Protein AF-0000000067835206 (afdb_homodimer)

Solvent-accessible surface area (backbone atoms only — not comparable to full-atom values): 10245 Å² total; per-residue (Å²): 127,68,65,64,54,49,51,50,47,53,52,46,52,52,52,50,54,51,50,52,53,46,49,50,48,52,52,51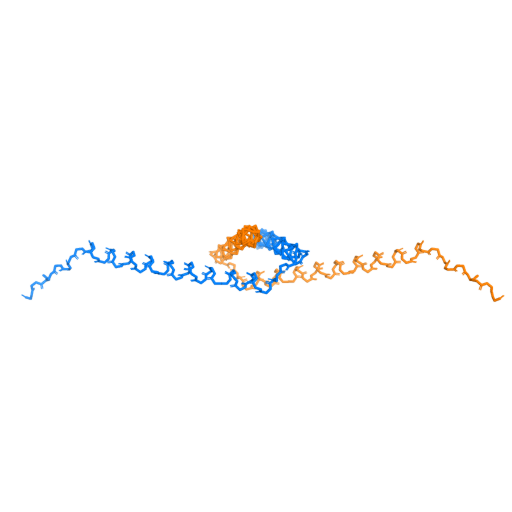,42,51,53,46,53,52,51,47,51,48,53,46,51,54,40,40,73,73,70,45,60,56,69,56,52,52,50,50,50,52,52,53,50,51,52,51,49,54,50,50,51,50,53,52,50,50,51,52,56,53,55,59,69,70,46,75,74,79,76,73,77,80,128,128,68,65,64,54,50,51,51,47,5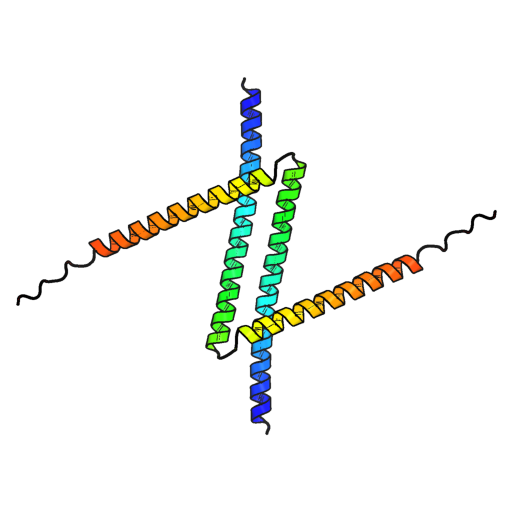4,51,45,53,52,51,50,54,52,51,52,53,46,50,52,48,51,50,52,40,50,53,47,51,51,50,47,52,49,52,48,51,52,39,41,74,74,72,44,60,55,69,58,52,52,50,50,52,51,52,52,50,52,52,50,50,53,50,50,50,50,53,52,51,51,51,52,56,54,54,60,69,71,46,74,74,78,76,74,76,78,130

Structure (mmCIF, N/CA/C/O backbone):
data_AF-0000000067835206-model_v1
#
loop_
_entity.id
_entity.type
_entity.pdbx_description
1 polymer 'GapR-like DNA-binding domain-containing protein'
#
loop_
_atom_site.group_PDB
_atom_site.id
_atom_site.type_symbol
_atom_site.label_atom_id
_atom_site.label_alt_id
_atom_site.label_comp_id
_atom_site.label_asym_id
_atom_site.label_entity_id
_atom_site.label_seq_id
_atom_site.pdbx_PDB_ins_code
_atom_site.Cartn_x
_atom_site.Cartn_y
_atom_site.Cartn_z
_atom_site.occupancy
_atom_site.B_iso_or_equiv
_atom_site.auth_seq_id
_atom_site.auth_comp_id
_atom_site.auth_asym_id
_atom_site.auth_atom_id
_atom_site.pdbx_PDB_model_num
ATOM 1 N N . MET A 1 1 ? 3.607 39.375 21.234 1 44.22 1 MET A N 1
ATOM 2 C CA . MET A 1 1 ? 4.547 38.875 20.234 1 44.22 1 MET A CA 1
ATOM 3 C C . MET A 1 1 ? 4.84 37.406 20.453 1 44.22 1 MET A C 1
ATOM 5 O O . MET A 1 1 ? 5.598 36.781 19.703 1 44.22 1 MET A O 1
ATOM 9 N N . THR A 1 2 ? 4.82 36.875 21.734 1 54.69 2 THR A N 1
ATOM 10 C CA . THR A 1 2 ? 5.047 35.562 22.328 1 54.69 2 THR A CA 1
ATOM 11 C C . THR A 1 2 ? 3.961 34.594 21.891 1 54.69 2 THR A C 1
ATOM 13 O O . THR A 1 2 ? 4.234 33.406 21.688 1 54.69 2 THR A O 1
ATOM 16 N N . ASP A 1 3 ? 2.693 35.094 21.734 1 55.44 3 ASP A N 1
ATOM 17 C CA . ASP A 1 3 ? 1.485 34.281 21.516 1 55.44 3 ASP A CA 1
ATOM 18 C C . ASP A 1 3 ? 1.454 33.719 20.109 1 55.44 3 ASP A C 1
ATOM 20 O O . ASP A 1 3 ? 1.02 32.562 19.906 1 55.44 3 ASP A O 1
ATOM 24 N N . THR A 1 4 ? 1.861 34.469 19.094 1 56.44 4 THR A N 1
ATOM 25 C CA . THR A 1 4 ? 1.875 34.031 17.703 1 56.44 4 THR A CA 1
ATOM 26 C C . THR A 1 4 ? 2.902 32.906 17.5 1 56.44 4 THR A C 1
ATOM 28 O O . THR A 1 4 ? 2.658 31.969 16.766 1 56.44 4 THR A O 1
ATOM 31 N N . THR A 1 5 ? 4.062 33.062 18.219 1 59.09 5 THR A N 1
ATOM 32 C CA . THR A 1 5 ? 5.125 32.062 18.078 1 59.09 5 THR A CA 1
ATOM 33 C C . THR A 1 5 ? 4.688 30.734 18.672 1 59.09 5 THR A C 1
ATOM 35 O O . THR A 1 5 ? 5.031 29.672 18.125 1 59.09 5 THR A O 1
ATOM 38 N N . ASP A 1 6 ? 3.889 30.828 19.797 1 62.66 6 ASP A N 1
ATOM 39 C CA . ASP A 1 6 ? 3.438 29.625 20.469 1 62.66 6 ASP A CA 1
ATOM 40 C C . ASP A 1 6 ? 2.443 28.844 19.609 1 62.66 6 ASP A C 1
ATOM 42 O O . ASP A 1 6 ? 2.498 27.625 19.531 1 62.66 6 ASP A O 1
ATOM 46 N N . THR A 1 7 ? 1.576 29.688 18.922 1 66.88 7 THR A N 1
ATOM 47 C CA . THR A 1 7 ? 0.574 29.031 18.078 1 66.88 7 THR A CA 1
ATOM 48 C C . THR A 1 7 ? 1.226 28.391 16.844 1 66.88 7 THR A C 1
ATOM 50 O O . THR A 1 7 ? 0.864 27.281 16.453 1 66.88 7 THR A O 1
ATOM 53 N N . VAL A 1 8 ? 2.199 29.125 16.406 1 71.75 8 VAL A N 1
ATOM 54 C CA . VAL A 1 8 ? 2.924 28.625 15.234 1 71.75 8 VAL A CA 1
ATOM 55 C C . VAL A 1 8 ? 3.703 27.375 15.617 1 71.75 8 VAL A C 1
ATOM 57 O O . VAL A 1 8 ? 3.746 26.406 14.844 1 71.75 8 VAL A O 1
ATOM 60 N N . GLY A 1 9 ? 4.281 27.391 16.828 1 77.56 9 GLY A N 1
ATOM 61 C CA . GLY A 1 9 ? 5.02 26.234 17.312 1 77.56 9 GLY A CA 1
ATOM 62 C C . GLY A 1 9 ? 4.148 25.016 17.5 1 77.56 9 GLY A C 1
ATOM 63 O O . GLY A 1 9 ? 4.531 23.906 17.094 1 77.56 9 GLY A O 1
ATOM 64 N N . VAL A 1 10 ? 2.996 25.188 18.156 1 78.31 10 VAL A N 1
ATOM 65 C CA . VAL A 1 10 ? 2.062 24.094 18.391 1 78.31 10 VAL A CA 1
ATOM 66 C C . VAL A 1 10 ? 1.555 23.547 17.062 1 78.31 10 VAL A C 1
ATOM 68 O O . VAL A 1 10 ? 1.477 22.328 16.875 1 78.31 10 VAL A O 1
ATOM 71 N N . ALA A 1 11 ? 1.193 24.469 16.141 1 83.81 11 ALA A N 1
ATOM 72 C CA . ALA A 1 11 ? 0.764 24.047 14.812 1 83.81 11 ALA A CA 1
ATOM 73 C C . ALA A 1 11 ? 1.865 23.266 14.102 1 83.81 11 ALA A C 1
ATOM 75 O O . ALA A 1 11 ? 1.591 22.266 13.422 1 83.81 11 ALA A O 1
ATOM 76 N N . GLY A 1 12 ? 3.102 23.672 14.398 1 90.44 12 GLY A N 1
ATOM 77 C CA . GLY A 1 12 ? 4.246 23 13.82 1 90.44 12 GLY A CA 1
ATOM 78 C C . GLY A 1 12 ? 4.422 21.578 14.328 1 90.44 12 GLY A C 1
ATOM 79 O O . GLY A 1 12 ? 4.703 20.656 13.555 1 90.44 12 GLY A O 1
ATOM 80 N N . GLU A 1 13 ? 4.215 21.422 15.555 1 92.62 13 GLU A N 1
ATOM 81 C CA . GLU A 1 13 ? 4.352 20.109 16.156 1 92.62 13 GLU A CA 1
ATOM 82 C C . GLU A 1 13 ? 3.266 19.156 15.656 1 92.62 13 GLU A C 1
ATOM 84 O O . GLU A 1 13 ? 3.529 17.969 15.406 1 92.62 13 GLU A O 1
ATOM 89 N N . ARG A 1 14 ? 2.049 19.703 15.461 1 93.88 14 ARG A N 1
ATOM 90 C CA . ARG A 1 14 ? 0.939 18.906 14.938 1 93.88 14 ARG A CA 1
ATOM 91 C C . ARG A 1 14 ? 1.202 18.484 13.5 1 93.88 14 ARG A C 1
ATOM 93 O O . ARG A 1 14 ? 1.004 17.312 13.141 1 93.88 14 ARG A O 1
ATOM 100 N N . ILE A 1 15 ? 1.689 19.422 12.758 1 96.62 15 ILE A N 1
ATOM 101 C CA . ILE A 1 15 ? 2.018 19.141 11.359 1 96.62 15 ILE A CA 1
ATOM 102 C C . ILE A 1 15 ? 3.096 18.062 11.289 1 96.62 15 ILE A C 1
ATOM 104 O O . ILE A 1 15 ? 2.967 17.094 10.531 1 96.62 15 ILE A O 1
ATOM 108 N N . ARG A 1 16 ? 4.086 18.172 12.117 1 96.94 16 ARG A N 1
ATOM 109 C CA . ARG A 1 16 ? 5.16 17.188 12.148 1 96.94 16 ARG A CA 1
ATOM 110 C C . ARG A 1 16 ? 4.625 15.805 12.516 1 96.94 16 ARG A C 1
ATOM 112 O O . ARG A 1 16 ? 4.984 14.805 11.891 1 96.94 16 ARG A O 1
ATOM 119 N N . SER A 1 17 ? 3.787 15.797 13.453 1 97.5 17 SER A N 1
ATOM 120 C CA . SER A 1 17 ? 3.229 14.531 13.922 1 97.5 17 SER A CA 1
ATOM 121 C C . SER A 1 17 ? 2.43 13.836 12.82 1 97.5 17 SER A C 1
ATOM 123 O O . SER A 1 17 ? 2.537 12.625 12.633 1 97.5 17 SER A O 1
ATOM 125 N N . ILE A 1 18 ? 1.66 14.57 12.008 1 98.12 18 ILE A N 1
ATOM 126 C CA . ILE A 1 18 ? 0.856 14.039 10.914 1 98.12 18 ILE A CA 1
ATOM 127 C C . ILE A 1 18 ? 1.771 13.484 9.828 1 98.12 18 ILE A C 1
ATOM 129 O O . ILE A 1 18 ? 1.601 12.352 9.375 1 98.12 18 ILE A O 1
ATOM 133 N N . ILE A 1 19 ? 2.773 14.273 9.5 1 98.5 19 ILE A N 1
ATOM 134 C CA . ILE A 1 19 ? 3.699 13.914 8.438 1 98.5 19 ILE A CA 1
ATOM 135 C C . ILE A 1 19 ? 4.434 12.625 8.805 1 98.5 19 ILE A C 1
ATOM 137 O O . ILE A 1 19 ? 4.535 11.703 7.988 1 98.5 19 ILE A O 1
ATOM 141 N N . GLU A 1 20 ? 4.836 12.516 9.992 1 98.38 20 GLU A N 1
ATOM 142 C CA . GLU A 1 20 ? 5.582 11.352 10.438 1 98.38 20 GLU A CA 1
ATOM 143 C C . GLU A 1 20 ? 4.711 10.094 10.422 1 98.38 20 GLU A C 1
ATOM 145 O O . GLU A 1 20 ? 5.18 9.008 10.078 1 98.38 20 GLU A O 1
ATOM 150 N N . ARG A 1 21 ? 3.459 10.211 10.781 1 98.75 21 ARG A N 1
ATOM 151 C CA . ARG A 1 21 ? 2.535 9.078 10.758 1 98.75 21 ARG A CA 1
ATOM 152 C C . ARG A 1 21 ? 2.299 8.594 9.328 1 98.75 21 ARG A C 1
ATOM 154 O O . ARG A 1 21 ? 2.34 7.395 9.055 1 98.75 21 ARG A O 1
ATOM 161 N N . VAL A 1 22 ? 2.146 9.508 8.43 1 98.81 22 VAL A N 1
ATOM 162 C CA . VAL A 1 22 ? 1.889 9.156 7.039 1 98.81 22 VAL A CA 1
ATOM 163 C C . VAL A 1 22 ? 3.141 8.539 6.422 1 98.81 22 VAL A C 1
ATOM 165 O O . VAL A 1 22 ? 3.053 7.559 5.676 1 98.81 22 VAL A O 1
ATOM 168 N N . GLU A 1 23 ? 4.25 9.102 6.812 1 98.62 23 GLU A N 1
ATOM 169 C CA . GLU A 1 23 ? 5.5 8.539 6.312 1 98.62 23 GLU A CA 1
ATOM 170 C C . GLU A 1 23 ? 5.688 7.102 6.773 1 98.62 23 GLU A C 1
ATOM 172 O O . GLU A 1 23 ? 6.156 6.254 6.012 1 98.62 23 GLU A O 1
ATOM 177 N N . ARG A 1 24 ? 5.348 6.895 8.016 1 98.69 24 ARG A N 1
ATOM 178 C CA . ARG A 1 24 ? 5.453 5.539 8.547 1 98.69 24 ARG A CA 1
ATOM 179 C C . ARG A 1 24 ? 4.543 4.582 7.781 1 98.69 24 ARG A C 1
ATOM 181 O O . ARG A 1 24 ? 4.949 3.469 7.441 1 98.69 24 ARG A O 1
ATOM 188 N N . ILE A 1 25 ? 3.387 4.992 7.531 1 98.81 25 ILE A N 1
ATOM 189 C CA . ILE A 1 25 ? 2.432 4.18 6.781 1 98.81 25 ILE A CA 1
ATOM 190 C C . ILE A 1 25 ? 2.973 3.916 5.379 1 98.81 25 ILE A C 1
ATOM 192 O O . ILE A 1 25 ? 2.939 2.779 4.898 1 98.81 25 ILE A O 1
ATOM 196 N N . GLU A 1 26 ? 3.488 4.953 4.73 1 98.5 26 GLU A N 1
ATOM 197 C CA . GLU A 1 26 ? 4.004 4.809 3.373 1 98.5 26 GLU A CA 1
ATOM 198 C C . GLU A 1 26 ? 5.199 3.863 3.332 1 98.5 26 GLU A C 1
ATOM 200 O O . GLU A 1 26 ? 5.363 3.1 2.377 1 98.5 26 GLU A O 1
ATOM 205 N N . GLU A 1 27 ? 5.984 3.951 4.395 1 98.19 27 GLU A N 1
ATOM 206 C CA . GLU A 1 27 ? 7.102 3.018 4.484 1 98.19 27 GLU A CA 1
ATOM 207 C C . GLU A 1 27 ? 6.613 1.58 4.629 1 98.19 27 GLU A C 1
ATOM 209 O O . GLU A 1 27 ? 7.148 0.669 3.994 1 98.19 27 GLU A O 1
ATOM 214 N N . GLU A 1 28 ? 5.602 1.41 5.453 1 98.75 28 GLU A N 1
ATOM 215 C CA . GLU A 1 28 ? 5.031 0.078 5.621 1 98.75 28 GLU A CA 1
ATOM 216 C C . GLU A 1 28 ? 4.445 -0.438 4.309 1 98.75 28 GLU A C 1
ATOM 218 O O . GLU A 1 28 ? 4.641 -1.603 3.951 1 98.75 28 GLU A O 1
ATOM 223 N N . ILE A 1 29 ? 3.836 0.41 3.613 1 98.81 29 ILE A N 1
ATOM 224 C CA . ILE A 1 29 ? 3.25 0.034 2.332 1 98.81 29 ILE A CA 1
ATOM 225 C C . ILE A 1 29 ? 4.355 -0.355 1.354 1 98.81 29 ILE A C 1
ATOM 227 O O . ILE A 1 29 ? 4.25 -1.365 0.655 1 98.81 29 ILE A O 1
ATOM 231 N N . LYS A 1 30 ? 5.375 0.411 1.306 1 98.31 30 LYS A N 1
ATOM 232 C CA . LYS A 1 30 ? 6.508 0.116 0.433 1 98.31 30 LYS A CA 1
ATOM 233 C C . LYS A 1 30 ? 7.09 -1.262 0.735 1 98.31 30 LYS A C 1
ATOM 235 O O . LYS A 1 30 ? 7.391 -2.029 -0.182 1 98.31 30 LYS A O 1
ATOM 240 N N . ASP A 1 31 ? 7.258 -1.547 2.057 1 98.69 31 ASP A N 1
ATOM 241 C CA . ASP A 1 31 ? 7.809 -2.834 2.467 1 98.69 31 ASP A CA 1
ATOM 242 C C . ASP A 1 31 ? 6.902 -3.982 2.039 1 98.69 31 ASP A C 1
ATOM 244 O O . ASP A 1 31 ? 7.379 -5.035 1.609 1 98.69 31 ASP A O 1
ATOM 248 N N . LEU A 1 32 ? 5.609 -3.742 2.064 1 98.88 32 LEU A N 1
ATOM 249 C CA . LEU A 1 32 ? 4.648 -4.758 1.646 1 98.88 32 LEU A CA 1
ATOM 250 C C . LEU A 1 32 ? 4.688 -4.957 0.135 1 98.88 32 LEU A C 1
ATOM 252 O O . LEU A 1 32 ? 4.59 -6.086 -0.35 1 98.88 32 LEU A O 1
ATOM 256 N N . MET A 1 33 ? 4.863 -3.893 -0.572 1 98.69 33 MET A N 1
ATOM 257 C CA . MET A 1 33 ? 4.965 -3.982 -2.025 1 98.69 33 MET A CA 1
ATOM 258 C C . MET A 1 33 ? 6.219 -4.754 -2.434 1 98.69 33 MET A C 1
ATOM 260 O O . MET A 1 33 ? 6.188 -5.535 -3.385 1 98.69 33 MET A O 1
ATOM 264 N N . GLU A 1 34 ? 7.266 -4.48 -1.69 1 98.62 34 GLU A N 1
ATOM 265 C CA . GLU A 1 34 ? 8.492 -5.219 -1.968 1 98.62 34 GLU A CA 1
ATOM 266 C C . GLU A 1 34 ? 8.328 -6.703 -1.663 1 98.62 34 GLU A C 1
ATOM 268 O O . GLU A 1 34 ? 8.773 -7.555 -2.432 1 98.62 34 GLU A O 1
ATOM 273 N N . THR A 1 35 ? 7.66 -6.996 -0.569 1 98.88 35 THR A N 1
ATOM 274 C CA . THR A 1 35 ? 7.371 -8.383 -0.218 1 98.88 35 THR A CA 1
ATOM 275 C C . THR A 1 35 ? 6.52 -9.047 -1.297 1 98.88 35 THR A C 1
ATOM 277 O O . THR A 1 35 ? 6.785 -10.18 -1.692 1 98.88 35 THR A O 1
ATOM 280 N N . LYS A 1 36 ? 5.555 -8.336 -1.874 1 98.88 36 LYS A N 1
ATOM 281 C CA . LYS A 1 36 ? 4.691 -8.836 -2.943 1 98.88 36 LYS A CA 1
ATOM 282 C C . LYS A 1 36 ? 5.504 -9.164 -4.195 1 98.88 36 LYS A C 1
ATOM 284 O O . LYS A 1 36 ? 5.32 -10.219 -4.801 1 98.88 36 LYS A O 1
ATOM 289 N N . LYS A 1 37 ? 6.414 -8.289 -4.508 1 98.75 37 LYS A N 1
ATOM 290 C CA . LYS A 1 37 ? 7.289 -8.5 -5.656 1 98.75 37 LYS A CA 1
ATOM 291 C C . LYS A 1 37 ? 8.125 -9.766 -5.477 1 98.75 37 LYS A C 1
ATOM 293 O O . LYS A 1 37 ? 8.32 -10.531 -6.426 1 98.75 37 LYS A O 1
ATOM 298 N N . GLU A 1 38 ? 8.609 -9.961 -4.254 1 98.81 38 GLU A N 1
ATOM 299 C CA . GLU A 1 38 ? 9.438 -11.125 -3.967 1 98.81 38 GLU A CA 1
ATOM 300 C C . GLU A 1 38 ? 8.633 -12.414 -4.094 1 98.81 38 GLU A C 1
ATOM 302 O O . GLU A 1 38 ? 9.156 -13.438 -4.547 1 98.81 38 GLU A O 1
ATOM 307 N N . ILE A 1 39 ? 7.422 -12.367 -3.756 1 98.81 39 ILE A N 1
ATOM 308 C CA . ILE A 1 39 ? 6.551 -13.531 -3.871 1 98.81 39 ILE A CA 1
ATOM 309 C C . ILE A 1 39 ? 6.383 -13.906 -5.34 1 98.81 39 ILE A C 1
ATOM 311 O O . ILE A 1 39 ? 6.477 -15.086 -5.699 1 98.81 39 ILE A O 1
ATOM 315 N N . PHE A 1 40 ? 6.27 -12.93 -6.211 1 98.5 40 PHE A N 1
ATOM 316 C CA . PHE A 1 40 ? 6.125 -13.203 -7.641 1 98.5 40 PHE A CA 1
ATOM 317 C C . PHE A 1 40 ? 7.445 -13.68 -8.234 1 98.5 40 PHE A C 1
ATOM 319 O O . PHE A 1 40 ? 7.457 -14.539 -9.125 1 98.5 40 PHE A O 1
ATOM 326 N N . ALA A 1 41 ? 8.547 -13.156 -7.672 1 98.62 41 ALA A N 1
ATOM 327 C CA . ALA A 1 41 ? 9.852 -13.609 -8.133 1 98.62 41 ALA A CA 1
ATOM 328 C C . ALA A 1 41 ? 10.086 -15.078 -7.789 1 98.62 41 ALA A C 1
ATOM 330 O O . ALA A 1 41 ? 10.602 -15.844 -8.609 1 98.62 41 ALA A O 1
ATOM 331 N N . GLU A 1 42 ? 9.625 -15.445 -6.57 1 98.06 42 GLU A N 1
ATOM 332 C CA . GLU A 1 42 ? 9.711 -16.844 -6.156 1 98.06 42 GLU A CA 1
ATOM 333 C C . GLU A 1 42 ? 8.859 -17.734 -7.059 1 98.06 42 GLU A C 1
ATOM 335 O O . GLU A 1 42 ? 9.305 -18.797 -7.492 1 98.06 42 GLU A O 1
ATOM 340 N N . ALA A 1 43 ? 7.695 -17.312 -7.371 1 97.69 43 ALA A N 1
ATOM 341 C CA . ALA A 1 43 ? 6.797 -18.062 -8.25 1 97.69 43 ALA A CA 1
ATOM 342 C C . ALA A 1 43 ? 7.406 -18.25 -9.633 1 97.69 43 ALA A C 1
ATOM 344 O O . ALA A 1 43 ? 7.363 -19.344 -10.203 1 97.69 43 ALA A O 1
ATOM 345 N N . LYS A 1 44 ? 7.961 -17.172 -10.148 1 97.94 44 LYS A N 1
ATOM 346 C CA . LYS A 1 44 ? 8.648 -17.25 -11.43 1 97.94 44 LYS A CA 1
ATOM 347 C C . LYS A 1 44 ? 9.789 -18.25 -11.391 1 97.94 44 LYS A C 1
ATOM 349 O O . LYS A 1 44 ? 9.992 -19.016 -12.336 1 97.94 44 LYS A O 1
ATOM 354 N N . GLY A 1 45 ? 10.484 -18.25 -10.336 1 97.19 45 GLY A N 1
ATOM 355 C CA . GLY A 1 45 ? 11.586 -19.188 -10.148 1 97.19 45 GLY A CA 1
ATOM 356 C C . GLY A 1 45 ? 11.133 -20.641 -10.133 1 97.19 45 GLY A C 1
ATOM 357 O O . GLY A 1 45 ? 11.891 -21.531 -10.492 1 97.19 45 GLY A O 1
ATOM 358 N N . GLU A 1 46 ? 9.906 -20.859 -9.812 1 95.94 46 GLU A N 1
ATOM 359 C CA . GLU A 1 46 ? 9.336 -22.203 -9.773 1 95.94 46 GLU A CA 1
ATOM 360 C C . GLU A 1 46 ? 8.703 -22.562 -11.109 1 95.94 46 GLU A C 1
ATOM 362 O O . GLU A 1 46 ? 8.117 -23.641 -11.25 1 95.94 46 GLU A O 1
ATOM 367 N N . GLY A 1 47 ? 8.742 -21.594 -12.094 1 95.38 47 GLY A N 1
ATOM 368 C CA . GLY A 1 47 ? 8.234 -21.875 -13.422 1 95.38 47 GLY A CA 1
ATOM 369 C C . GLY A 1 47 ? 6.797 -21.422 -13.625 1 95.38 47 GLY A C 1
ATOM 370 O O . GLY A 1 47 ? 6.16 -21.766 -14.617 1 95.38 47 GLY A O 1
ATOM 371 N N . LEU A 1 48 ? 6.297 -20.688 -12.688 1 96 48 LEU A N 1
ATOM 372 C CA . LEU A 1 48 ? 4.938 -20.172 -12.82 1 96 48 LEU A CA 1
ATOM 373 C C . LEU A 1 48 ? 4.922 -18.844 -13.578 1 96 48 LEU A C 1
ATOM 375 O O . LEU A 1 48 ? 5.832 -18.031 -13.438 1 96 48 LEU A O 1
ATOM 379 N N . ASP A 1 49 ? 3.896 -18.703 -14.383 1 97.06 49 ASP A N 1
ATOM 380 C CA . ASP A 1 49 ? 3.729 -17.469 -15.164 1 97.06 49 ASP A CA 1
ATOM 381 C C . ASP A 1 49 ? 3.107 -16.359 -14.32 1 97.06 49 ASP A C 1
ATOM 383 O O . ASP A 1 49 ? 1.94 -16.453 -13.93 1 97.06 49 ASP A O 1
ATOM 387 N N . VAL A 1 50 ? 3.865 -15.375 -14.094 1 98.19 50 VAL A N 1
ATOM 388 C CA . VAL A 1 50 ? 3.467 -14.273 -13.227 1 98.19 50 VAL A CA 1
ATOM 389 C C . VAL A 1 50 ? 2.273 -13.539 -13.836 1 98.19 50 VAL A C 1
ATOM 391 O O . VAL A 1 50 ? 1.37 -13.102 -13.125 1 98.19 50 VAL A O 1
ATOM 394 N N . LYS A 1 51 ? 2.24 -13.406 -15.117 1 98.25 51 LYS A N 1
ATOM 395 C CA . LYS A 1 51 ? 1.124 -12.742 -15.773 1 98.25 51 LYS A CA 1
ATOM 396 C C . LYS A 1 51 ? -0.188 -13.477 -15.523 1 98.25 51 LYS A C 1
ATOM 398 O O . LYS A 1 51 ? -1.222 -12.852 -15.281 1 98.25 51 LYS A O 1
ATOM 403 N N . VAL A 1 52 ? -0.104 -14.727 -15.578 1 97.75 52 VAL A N 1
ATOM 404 C CA . VAL A 1 52 ? -1.284 -15.555 -15.336 1 97.75 52 VAL A CA 1
ATOM 405 C C . VAL A 1 52 ? -1.72 -15.422 -13.883 1 97.75 52 VAL A C 1
ATOM 407 O O . VAL A 1 52 ? -2.912 -15.297 -13.594 1 97.75 52 VAL A O 1
ATOM 410 N N . LEU A 1 53 ? -0.762 -15.438 -13.008 1 98.12 53 LEU A N 1
ATOM 411 C CA . LEU A 1 53 ? -1.069 -15.289 -11.586 1 98.12 53 LEU A CA 1
ATOM 412 C C . LEU A 1 53 ? -1.785 -13.961 -11.328 1 98.12 53 LEU A C 1
ATOM 414 O O . LEU A 1 53 ? -2.773 -13.922 -10.594 1 98.12 53 LEU A O 1
ATOM 418 N N . LYS A 1 54 ? -1.316 -12.914 -11.914 1 98.31 54 LYS A N 1
ATOM 419 C CA . LYS A 1 54 ? -1.924 -11.594 -11.75 1 98.31 54 LYS A CA 1
ATOM 420 C C . LYS A 1 54 ? -3.34 -11.57 -12.312 1 98.31 54 LYS A C 1
ATOM 422 O O . LYS A 1 54 ? -4.227 -10.922 -11.758 1 98.31 54 LYS A O 1
ATOM 427 N N . GLU A 1 55 ? -3.539 -12.289 -13.406 1 98.19 55 GLU A N 1
ATOM 428 C CA . GLU A 1 55 ? -4.883 -12.359 -13.977 1 98.19 55 GLU A CA 1
ATOM 429 C C . GLU A 1 55 ? -5.836 -13.094 -13.039 1 98.19 55 GLU A C 1
ATOM 431 O O . GLU A 1 55 ? -6.988 -12.695 -12.875 1 98.19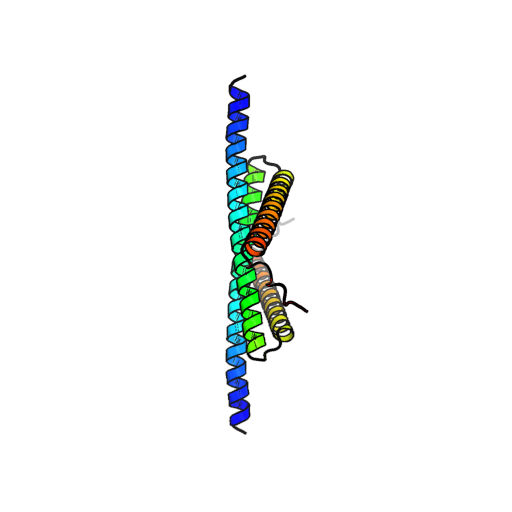 55 GLU A O 1
ATOM 436 N N . ILE A 1 56 ? -5.328 -14.094 -12.438 1 98 56 ILE A N 1
ATOM 437 C CA . ILE A 1 56 ? -6.133 -14.836 -11.477 1 98 56 ILE A CA 1
ATOM 438 C C . ILE A 1 56 ? -6.512 -13.922 -10.312 1 98 56 ILE A C 1
ATOM 440 O O . ILE A 1 56 ? -7.668 -13.906 -9.883 1 98 56 ILE A O 1
ATOM 444 N N . LEU A 1 57 ? -5.555 -13.195 -9.859 1 98.25 57 LEU A N 1
ATOM 445 C CA . LEU A 1 57 ? -5.801 -12.242 -8.773 1 98.25 57 LEU A CA 1
ATOM 446 C C . LEU A 1 57 ? -6.887 -11.25 -9.164 1 98.25 57 LEU A C 1
ATOM 448 O O . LEU A 1 57 ? -7.785 -10.969 -8.367 1 98.25 57 LEU A O 1
ATOM 452 N N . LYS A 1 58 ? -6.805 -10.75 -10.289 1 97.94 58 LYS A N 1
ATOM 453 C CA . LYS A 1 58 ? -7.758 -9.773 -10.797 1 97.94 58 LYS A CA 1
ATOM 454 C C . LYS A 1 58 ? -9.164 -10.359 -10.867 1 97.94 58 LYS A C 1
ATOM 456 O O . LYS A 1 58 ? -10.133 -9.711 -10.461 1 97.94 58 LYS A O 1
ATOM 461 N N . LEU A 1 59 ? -9.273 -11.547 -11.375 1 97.69 59 LEU A N 1
ATOM 462 C CA . LEU A 1 59 ? -10.562 -12.219 -11.492 1 97.69 59 LEU A CA 1
ATOM 463 C C . LEU A 1 59 ? -11.18 -12.469 -10.117 1 97.69 59 LEU A C 1
ATOM 465 O O . LEU A 1 59 ? -12.375 -12.258 -9.922 1 97.69 59 LEU A O 1
ATOM 469 N N . ARG A 1 60 ? -10.32 -12.906 -9.25 1 97.56 60 ARG A N 1
ATOM 470 C CA . ARG A 1 60 ? -10.805 -13.172 -7.902 1 97.56 60 ARG A CA 1
ATOM 471 C C . ARG A 1 60 ? -11.297 -11.883 -7.238 1 97.56 60 ARG A C 1
ATOM 473 O O . ARG A 1 60 ? -12.297 -11.898 -6.52 1 97.56 60 ARG A O 1
ATOM 480 N N . LYS A 1 61 ? -10.617 -10.828 -7.457 1 96.88 61 LYS A N 1
ATOM 481 C CA . LYS A 1 61 ? -11.031 -9.531 -6.922 1 96.88 61 LYS A CA 1
ATOM 482 C C . LYS A 1 61 ? -12.375 -9.102 -7.496 1 96.88 61 LYS A C 1
ATOM 484 O O . LYS A 1 61 ? -13.25 -8.625 -6.766 1 96.88 61 LYS A O 1
ATOM 489 N N . GLN A 1 62 ? -12.586 -9.289 -8.758 1 96.81 62 GLN A N 1
ATOM 490 C CA . GLN A 1 62 ? -13.836 -8.93 -9.422 1 96.81 62 GLN A CA 1
ATOM 491 C C . GLN A 1 62 ? -15 -9.75 -8.875 1 96.81 62 GLN A C 1
ATOM 493 O O . GLN A 1 62 ? -16.094 -9.219 -8.641 1 96.81 62 GLN A O 1
ATOM 498 N N . ASP A 1 63 ? -14.727 -10.992 -8.648 1 96.25 63 ASP A N 1
ATOM 499 C CA . ASP A 1 63 ? -15.758 -11.875 -8.102 1 96.25 63 ASP A CA 1
ATOM 500 C C . ASP A 1 63 ? -16.156 -11.445 -6.699 1 96.25 63 ASP A C 1
ATOM 502 O O . ASP A 1 63 ? -17.344 -11.445 -6.359 1 96.25 63 ASP A O 1
ATOM 506 N N . LYS A 1 64 ? -15.195 -11.117 -5.98 1 94.62 64 LYS A N 1
ATOM 507 C CA . LYS A 1 64 ? -15.477 -10.648 -4.625 1 94.62 64 LYS A CA 1
ATOM 508 C C . LYS A 1 64 ? -16.266 -9.344 -4.645 1 94.62 64 LYS A C 1
ATOM 510 O O . LYS A 1 64 ? -17.219 -9.18 -3.875 1 94.62 64 LYS A O 1
ATOM 515 N N . ASP A 1 65 ? -15.969 -8.461 -5.574 1 94.31 65 ASP A N 1
ATOM 516 C CA . ASP A 1 65 ? -16.656 -7.184 -5.68 1 94.31 65 ASP A CA 1
ATOM 517 C C . ASP A 1 65 ? -18.109 -7.383 -6.098 1 94.31 65 ASP A C 1
ATOM 519 O O . ASP A 1 65 ? -19.016 -6.715 -5.578 1 94.31 65 ASP A O 1
ATOM 523 N N . GLU A 1 66 ? -18.297 -8.18 -6.977 1 96.44 66 GLU A N 1
ATOM 524 C CA . GLU A 1 66 ? -19.656 -8.469 -7.441 1 96.44 66 GLU A CA 1
ATOM 525 C C . GLU A 1 66 ? -20.5 -9.102 -6.332 1 96.44 66 GLU A C 1
ATOM 527 O O . GLU A 1 66 ? -21.656 -8.742 -6.148 1 96.44 66 GLU A O 1
ATOM 532 N N . ARG A 1 67 ? -19.906 -9.977 -5.582 1 95.69 67 ARG A N 1
ATOM 533 C CA . ARG A 1 67 ? -20.594 -10.617 -4.461 1 95.69 67 ARG A CA 1
ATOM 534 C C . ARG A 1 67 ? -20.938 -9.594 -3.385 1 95.69 67 ARG A C 1
ATOM 536 O O . ARG A 1 67 ? -22.062 -9.594 -2.863 1 95.69 67 ARG A O 1
ATOM 543 N N . ASP A 1 68 ? -19.969 -8.812 -3.178 1 95.25 68 ASP A N 1
ATOM 544 C CA . ASP A 1 68 ? -20.203 -7.773 -2.18 1 95.25 68 ASP A CA 1
ATOM 545 C C . ASP A 1 68 ? -21.328 -6.836 -2.617 1 95.25 68 ASP A C 1
ATOM 547 O O . ASP A 1 68 ? -22.141 -6.426 -1.8 1 95.25 68 ASP A O 1
ATOM 551 N N . GLU A 1 69 ? -21.391 -6.453 -3.861 1 97.06 69 GLU A N 1
ATOM 552 C CA . GLU A 1 69 ? -22.453 -5.602 -4.395 1 97.06 69 GLU A CA 1
ATOM 553 C C . GLU A 1 69 ? -23.812 -6.273 -4.266 1 97.06 69 GLU A C 1
ATOM 555 O O . GLU A 1 69 ? -24.797 -5.641 -3.85 1 97.06 69 GLU A O 1
ATOM 560 N N . GLN A 1 70 ? -23.922 -7.48 -4.531 1 96.25 70 GLN A N 1
ATOM 561 C CA . GLN A 1 70 ? -25.188 -8.227 -4.445 1 96.25 70 GLN A CA 1
ATOM 562 C C . GLN A 1 70 ? -25.672 -8.32 -3.004 1 96.25 70 GLN A C 1
ATOM 564 O O . GLN A 1 70 ? -26.844 -8.125 -2.729 1 96.25 70 GLN A O 1
ATOM 569 N N . GLU A 1 71 ? -24.672 -8.594 -2.119 1 96.19 71 GLU A N 1
ATOM 570 C CA . GLU A 1 71 ? -25.016 -8.664 -0.702 1 96.19 71 GLU A CA 1
ATOM 571 C C . GLU A 1 71 ? -25.5 -7.312 -0.181 1 96.19 71 GLU A C 1
ATOM 573 O O . GLU A 1 71 ? -26.453 -7.246 0.593 1 96.19 71 GLU A O 1
ATOM 578 N N . SER A 1 72 ? -24.812 -6.285 -0.602 1 96.5 72 SER A N 1
ATOM 579 C CA . SER A 1 72 ? -25.203 -4.941 -0.199 1 96.5 72 SER A CA 1
ATOM 580 C C . SER A 1 72 ? -26.609 -4.605 -0.715 1 96.5 72 SER A C 1
ATOM 582 O O . SER A 1 72 ? -27.422 -4.02 0.006 1 96.5 72 SER A O 1
ATOM 584 N N . LEU A 1 73 ? -26.891 -4.914 -2.031 1 95.5 73 LEU A N 1
ATOM 585 C CA . LEU A 1 73 ? -28.219 -4.691 -2.617 1 95.5 73 LEU A CA 1
ATOM 586 C C . LEU A 1 73 ? -29.281 -5.5 -1.886 1 95.5 73 LEU A C 1
ATOM 588 O O . LEU A 1 73 ? -30.375 -5 -1.617 1 95.5 73 LEU A O 1
ATOM 592 N N . LEU A 1 74 ? -28.938 -6.781 -1.581 1 94.88 74 LEU A N 1
ATOM 593 C CA .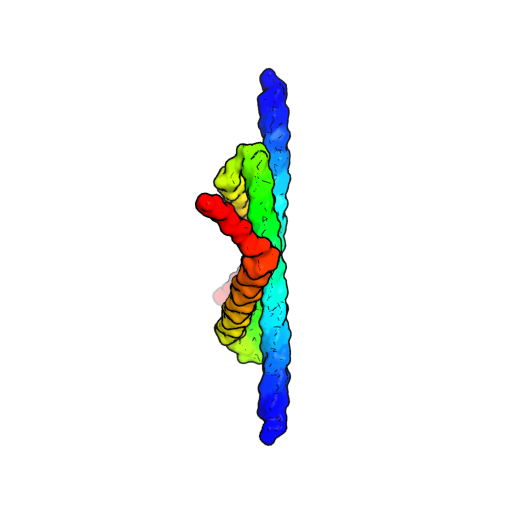 LEU A 1 74 ? -29.844 -7.641 -0.84 1 94.88 74 LEU A CA 1
ATOM 594 C C . LEU A 1 74 ? -30.188 -7.031 0.516 1 94.88 74 LEU A C 1
ATOM 596 O O . LEU A 1 74 ? -31.359 -7.02 0.919 1 94.88 74 LEU A O 1
ATOM 600 N N . GLU A 1 75 ? -29.141 -6.488 1.171 1 93.25 75 GLU A N 1
ATOM 601 C CA . GLU A 1 75 ? -29.344 -5.84 2.463 1 93.25 75 GLU A CA 1
ATOM 602 C C . GLU A 1 75 ? -30.266 -4.629 2.336 1 93.25 75 GLU A C 1
ATOM 604 O O . GLU A 1 75 ? -31.156 -4.43 3.162 1 93.25 75 GLU A O 1
ATOM 609 N N . VAL A 1 76 ? -30.094 -3.777 1.33 1 93.25 76 VAL A N 1
ATOM 610 C CA . VAL A 1 76 ? -30.922 -2.605 1.067 1 93.25 76 VAL A CA 1
ATOM 611 C C . VAL A 1 76 ? -32.375 -3.033 0.853 1 93.25 76 VAL A C 1
ATOM 613 O O . VAL A 1 76 ? -33.281 -2.439 1.422 1 93.25 76 VAL A O 1
ATOM 616 N N . TYR A 1 77 ? -32.656 -3.996 -0.018 1 94.44 77 TYR A N 1
ATOM 617 C CA . TYR A 1 77 ? -34 -4.48 -0.33 1 94.44 77 TYR A CA 1
ATOM 618 C C . TYR A 1 77 ? -34.656 -5.059 0.909 1 94.44 77 TYR A C 1
ATOM 620 O O . TYR A 1 77 ? -35.844 -4.805 1.155 1 94.44 77 TYR A O 1
ATOM 628 N N . LEU A 1 78 ? -33.875 -5.809 1.827 1 90.75 78 LEU A N 1
ATOM 629 C CA . LEU A 1 78 ? -34.406 -6.383 3.059 1 90.75 78 LEU A CA 1
ATOM 630 C C . LEU A 1 78 ? -34.812 -5.285 4.043 1 90.75 78 LEU A C 1
ATOM 632 O O . LEU A 1 78 ? -35.875 -5.375 4.684 1 90.75 78 LEU A O 1
ATOM 636 N N . ARG A 1 79 ? -34.031 -4.215 4.164 1 91.56 79 ARG A N 1
ATOM 637 C CA . ARG A 1 79 ? -34.344 -3.08 5.027 1 91.56 79 ARG A CA 1
ATOM 638 C C . ARG A 1 79 ? -35.594 -2.346 4.559 1 91.56 79 ARG A C 1
ATOM 640 O O . ARG A 1 79 ? -36.406 -1.896 5.375 1 91.56 79 ARG A O 1
ATOM 647 N N . ALA A 1 80 ? -35.75 -2.189 3.23 1 90.12 80 ALA A N 1
ATOM 648 C CA . ALA A 1 80 ? -36.906 -1.515 2.635 1 90.12 80 ALA A CA 1
ATOM 649 C C . ALA A 1 80 ? -38.188 -2.311 2.865 1 90.12 80 ALA A C 1
ATOM 651 O O . ALA A 1 80 ? -39.25 -1.732 3.033 1 90.12 80 ALA A O 1
ATOM 652 N N . MET A 1 81 ? -38.188 -3.535 2.914 1 89.19 81 MET A N 1
ATOM 653 C CA . MET A 1 81 ? -39.344 -4.391 3.096 1 89.19 81 MET A CA 1
ATOM 654 C C . MET A 1 81 ? -39.812 -4.359 4.547 1 89.19 81 MET A C 1
ATOM 656 O O . MET A 1 81 ? -41.031 -4.496 4.816 1 89.19 81 MET A O 1
ATOM 660 N N . ASP A 1 82 ? -38.875 -4.18 5.617 1 81 82 ASP A N 1
ATOM 661 C CA . ASP A 1 82 ? -39.219 -4.133 7.031 1 81 82 ASP A CA 1
ATOM 662 C C . ASP A 1 82 ? -39.719 -2.74 7.434 1 81 82 ASP A C 1
ATOM 664 O O . ASP A 1 82 ? -40.156 -2.529 8.57 1 81 82 ASP A O 1
ATOM 668 N N . ALA A 1 83 ? -39.5 -1.749 6.594 1 72.75 83 ALA A N 1
ATOM 669 C CA . ALA A 1 83 ? -40.031 -0.417 6.859 1 72.75 83 ALA A CA 1
ATOM 670 C C . ALA A 1 83 ? -41.562 -0.408 6.754 1 72.75 83 ALA A C 1
ATOM 672 O O . ALA A 1 83 ? -42.125 -1.044 5.867 1 72.75 83 ALA A O 1
ATOM 673 N N . PRO A 1 84 ? -42.25 -0.023 7.902 1 67.31 84 PRO A N 1
ATOM 674 C CA . PRO A 1 84 ? -43.719 -0.008 7.898 1 67.31 84 PRO A CA 1
ATOM 675 C C . PRO A 1 84 ? -44.312 0.667 6.66 1 67.31 84 PRO A C 1
ATOM 677 O O . PRO A 1 84 ? -43.688 1.573 6.098 1 67.31 84 PRO A O 1
ATOM 680 N N . ALA A 1 85 ? -45.188 -0.115 6 1 63 85 ALA A N 1
ATOM 681 C CA . ALA A 1 85 ? -45.938 0.456 4.883 1 63 85 ALA A CA 1
ATOM 682 C C . ALA A 1 85 ? -46.344 1.898 5.176 1 63 85 ALA A C 1
ATOM 684 O O . ALA A 1 85 ? -46.688 2.238 6.312 1 63 85 ALA A O 1
ATOM 685 N N . PRO A 1 86 ? -45.875 2.891 4.461 1 58.81 86 PRO A N 1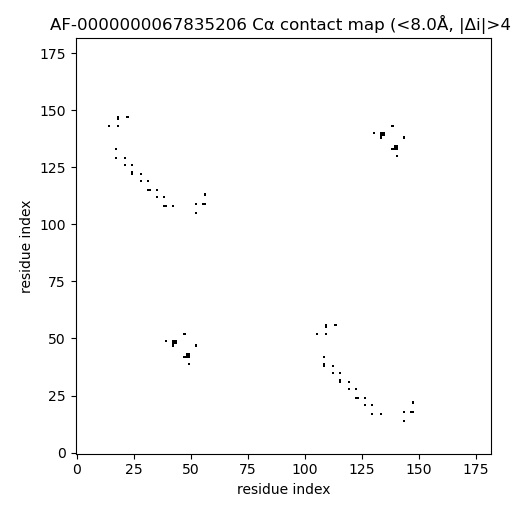
ATOM 686 C CA . PRO A 1 86 ? -46.375 4.23 4.742 1 58.81 86 PRO A CA 1
ATOM 687 C C . PRO A 1 86 ? -47.875 4.227 5.027 1 58.81 86 PRO A C 1
ATOM 689 O O . PRO A 1 86 ? -48.656 3.539 4.344 1 58.81 86 PRO A O 1
ATOM 692 N N . VAL A 1 87 ? -48.375 4.613 6.227 1 54.81 87 VAL A N 1
ATOM 693 C CA . VAL A 1 87 ? -49.812 4.875 6.496 1 54.81 87 VAL A CA 1
ATOM 694 C C . VAL A 1 87 ? -50.344 5.836 5.449 1 54.81 87 VAL A C 1
ATOM 696 O O . VAL A 1 87 ? -49.781 6.898 5.203 1 54.81 87 VAL A O 1
ATOM 699 N N . ALA A 1 88 ? -51.156 5.387 4.594 1 56.88 88 ALA A N 1
ATOM 700 C CA . ALA A 1 88 ? -51.906 6.223 3.66 1 56.88 88 ALA A CA 1
ATOM 701 C C . ALA A 1 88 ? -52.562 7.398 4.383 1 56.88 88 ALA A C 1
ATOM 703 O O . ALA A 1 88 ? -53.25 7.215 5.371 1 56.88 88 ALA A O 1
ATOM 704 N N . GLN A 1 89 ? -52.125 8.516 4.613 1 44.25 89 GLN A N 1
ATOM 705 C CA . GLN A 1 89 ? -53.031 9.578 5.004 1 44.25 89 GLN A CA 1
ATOM 706 C C . GLN A 1 89 ? -54.281 9.602 4.109 1 44.25 89 GLN A C 1
ATOM 708 O O . GLN A 1 89 ? -54.156 9.555 2.881 1 44.25 89 GLN A O 1
ATOM 713 N N . ALA A 1 90 ? -55.531 9.25 4.656 1 48.81 90 ALA A N 1
ATOM 714 C CA . ALA A 1 90 ? -56.781 9.531 3.996 1 48.81 90 ALA A CA 1
ATOM 715 C C . ALA A 1 90 ? -56.812 10.945 3.432 1 48.81 90 ALA A C 1
ATOM 717 O O . ALA A 1 90 ? -56.469 11.906 4.129 1 48.81 90 ALA A O 1
ATOM 718 N N . ALA A 1 91 ? -57.125 11.031 2.148 1 36.62 91 ALA A N 1
ATOM 719 C CA . ALA A 1 91 ? -57.594 12.344 1.725 1 36.62 91 ALA A CA 1
ATOM 720 C C . ALA A 1 91 ? -58.875 12.727 2.475 1 36.62 91 ALA A C 1
ATOM 722 O O . ALA A 1 91 ? -59.656 11.859 2.854 1 36.62 91 ALA A O 1
ATOM 723 N N . MET B 1 1 ? -2.119 -42.281 -15.977 1 44.59 1 MET B N 1
ATOM 724 C CA . MET B 1 1 ? -3.207 -41.312 -16.016 1 44.59 1 MET B CA 1
ATOM 725 C C . MET B 1 1 ? -3.287 -40.531 -14.695 1 44.59 1 MET B C 1
ATOM 727 O O . MET B 1 1 ? -4.152 -39.656 -14.523 1 44.59 1 MET B O 1
ATOM 731 N N . THR B 1 2 ? -2.938 -41.156 -13.508 1 55.09 2 THR B N 1
ATOM 732 C CA . THR B 1 2 ? -2.885 -40.75 -12.102 1 55.09 2 THR B CA 1
ATOM 733 C C . THR B 1 2 ? -1.845 -39.656 -11.875 1 55.09 2 THR B C 1
ATOM 735 O O . THR B 1 2 ? -2.039 -38.781 -11.039 1 55.09 2 THR B O 1
ATOM 738 N N . ASP B 1 3 ? -0.7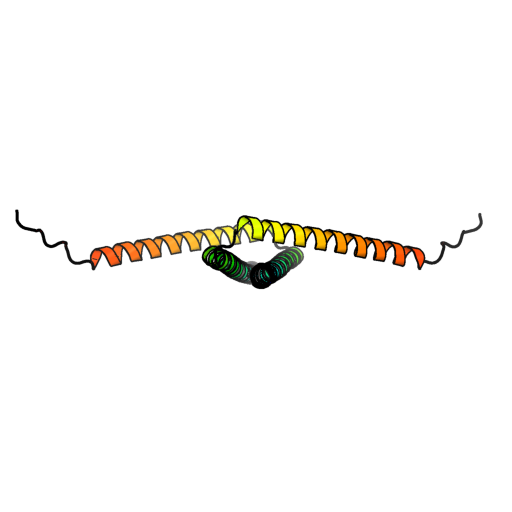04 -39.719 -12.609 1 54.91 3 ASP B N 1
ATOM 739 C CA . ASP B 1 3 ? 0.494 -38.906 -12.422 1 54.91 3 ASP B CA 1
ATOM 740 C C . ASP B 1 3 ? 0.252 -37.469 -12.852 1 54.91 3 ASP B C 1
ATOM 742 O O . ASP B 1 3 ? 0.764 -36.531 -12.227 1 54.91 3 ASP B O 1
ATOM 746 N N . THR B 1 4 ? -0.471 -37.25 -13.969 1 56.53 4 THR B N 1
ATOM 747 C CA . THR B 1 4 ? -0.761 -35.906 -14.469 1 56.53 4 THR B CA 1
ATOM 748 C C . THR B 1 4 ? -1.684 -35.156 -13.516 1 56.53 4 THR B C 1
ATOM 750 O O . THR B 1 4 ? -1.531 -33.938 -13.32 1 56.53 4 THR B O 1
ATOM 753 N N . THR B 1 5 ? -2.639 -35.906 -12.938 1 58.97 5 THR B N 1
ATOM 754 C CA . THR B 1 5 ? -3.594 -35.281 -12.023 1 58.97 5 THR B CA 1
ATOM 755 C C . THR B 1 5 ? -2.895 -34.812 -10.75 1 58.97 5 THR B C 1
ATOM 757 O O . THR B 1 5 ? -3.244 -33.75 -10.203 1 58.97 5 THR B O 1
ATOM 760 N N . ASP B 1 6 ? -1.859 -35.625 -10.297 1 62.12 6 ASP B N 1
ATOM 761 C CA . ASP B 1 6 ? -1.145 -35.312 -9.07 1 62.12 6 ASP B CA 1
ATOM 762 C C . ASP B 1 6 ? -0.308 -34.031 -9.242 1 62.12 6 ASP B C 1
ATOM 764 O O . ASP B 1 6 ? -0.252 -33.188 -8.352 1 62.12 6 ASP B O 1
ATOM 768 N N . THR B 1 7 ? 0.283 -33.969 -10.5 1 66.81 7 THR B N 1
ATOM 769 C CA . THR B 1 7 ? 1.12 -32.781 -10.758 1 66.81 7 THR B CA 1
ATOM 770 C C . THR B 1 7 ? 0.269 -31.531 -10.875 1 66.81 7 THR B C 1
ATOM 772 O O . THR B 1 7 ? 0.643 -30.469 -10.359 1 66.81 7 THR B O 1
ATOM 775 N N . VAL B 1 8 ? -0.857 -31.781 -11.469 1 71.5 8 VAL B N 1
ATOM 776 C CA . VAL B 1 8 ? -1.777 -30.656 -11.641 1 71.5 8 VAL B CA 1
ATOM 777 C C . VAL B 1 8 ? -2.309 -30.219 -10.281 1 71.5 8 VAL B C 1
ATOM 779 O O . VAL B 1 8 ? -2.432 -29.016 -10.016 1 71.5 8 VAL B O 1
ATOM 782 N N . GLY B 1 9 ? -2.572 -31.203 -9.422 1 77.5 9 GLY B N 1
ATOM 783 C CA . GLY B 1 9 ? -3.053 -30.906 -8.086 1 77.5 9 GLY B CA 1
ATOM 784 C C . GLY B 1 9 ? -2.041 -30.141 -7.246 1 77.5 9 GLY B C 1
ATOM 785 O O . GLY B 1 9 ? -2.387 -29.172 -6.574 1 77.5 9 GLY B O 1
ATOM 786 N N . VAL B 1 10 ? -0.791 -30.641 -7.227 1 78 10 VAL B N 1
ATOM 787 C CA . VAL B 1 10 ? 0.281 -30 -6.469 1 78 10 VAL B CA 1
ATOM 788 C C . VAL B 1 10 ? 0.516 -28.594 -6.992 1 78 10 VAL B C 1
ATOM 790 O O . VAL B 1 10 ? 0.675 -27.656 -6.207 1 78 10 VAL B O 1
ATOM 793 N N . ALA B 1 11 ? 0.549 -28.438 -8.328 1 83.81 11 ALA B N 1
ATOM 794 C CA . ALA B 1 11 ? 0.696 -27.125 -8.93 1 83.81 11 ALA B CA 1
ATOM 795 C C . ALA B 1 11 ? -0.452 -26.203 -8.516 1 83.81 11 ALA B C 1
ATOM 797 O O . ALA B 1 11 ? -0.241 -25.016 -8.25 1 83.81 11 ALA B O 1
ATOM 798 N N . GLY B 1 12 ? -1.617 -26.844 -8.359 1 90.56 12 GLY B N 1
ATOM 799 C CA . GLY B 1 12 ? -2.789 -26.094 -7.938 1 90.56 12 GLY B CA 1
ATOM 800 C C . GLY B 1 12 ? -2.686 -25.578 -6.516 1 90.56 12 GLY B C 1
ATOM 801 O O . GLY B 1 12 ? -3.043 -24.438 -6.234 1 90.56 12 GLY B O 1
ATOM 802 N N . GLU B 1 13 ? -2.172 -26.375 -5.711 1 92.62 13 GLU B N 1
ATOM 803 C CA . GLU B 1 13 ? -2.021 -25.984 -4.312 1 92.62 13 GLU B CA 1
ATOM 804 C C . GLU B 1 13 ? -0.989 -24.875 -4.16 1 92.62 13 GLU B C 1
ATOM 806 O O . GLU B 1 13 ? -1.177 -23.953 -3.363 1 92.62 13 GLU B O 1
ATOM 811 N N . ARG B 1 14 ? 0.075 -24.953 -4.965 1 93.94 14 ARG B N 1
ATOM 812 C CA . ARG B 1 14 ? 1.109 -23.922 -4.949 1 93.94 14 ARG B CA 1
ATOM 813 C C . ARG B 1 14 ? 0.564 -22.594 -5.453 1 93.94 14 ARG B C 1
ATOM 815 O O . ARG B 1 14 ? 0.797 -21.547 -4.844 1 93.94 14 ARG B O 1
ATOM 822 N N . ILE B 1 15 ? -0.184 -22.703 -6.5 1 96.69 15 ILE B N 1
ATOM 823 C CA . ILE B 1 15 ? -0.796 -21.5 -7.078 1 96.69 15 ILE B CA 1
ATOM 824 C C . ILE B 1 15 ? -1.739 -20.859 -6.059 1 96.69 15 ILE B C 1
ATOM 826 O O . ILE B 1 15 ? -1.69 -19.656 -5.836 1 96.69 15 ILE B O 1
ATOM 830 N N . ARG B 1 16 ? -2.516 -21.672 -5.406 1 97 16 ARG B N 1
ATOM 831 C CA . ARG B 1 16 ? -3.441 -21.156 -4.395 1 97 16 ARG B CA 1
ATOM 832 C C . ARG B 1 16 ? -2.689 -20.484 -3.256 1 97 16 ARG B C 1
ATOM 834 O O . ARG B 1 16 ? -3.076 -19.406 -2.809 1 97 16 ARG B O 1
ATOM 841 N N . SER B 1 17 ? -1.66 -21.078 -2.855 1 97.5 17 SER B N 1
ATOM 842 C CA . SER B 1 17 ? -0.876 -20.547 -1.748 1 97.5 17 SER B CA 1
ATOM 843 C C . SER B 1 17 ? -0.284 -19.188 -2.098 1 97.5 17 SER B C 1
ATOM 845 O O . SER B 1 17 ? -0.303 -18.266 -1.277 1 97.5 17 SER B O 1
ATOM 847 N N . ILE B 1 18 ? 0.185 -18.969 -3.332 1 98.19 18 ILE B N 1
ATOM 848 C CA . ILE B 1 18 ? 0.767 -17.719 -3.795 1 98.19 18 ILE B CA 1
ATOM 849 C C . ILE B 1 18 ? -0.311 -16.641 -3.848 1 98.19 18 ILE B C 1
ATOM 851 O O . ILE B 1 18 ? -0.127 -15.547 -3.311 1 98.19 18 ILE B O 1
ATOM 855 N N . ILE B 1 19 ? -1.438 -17.031 -4.391 1 98.5 19 ILE B N 1
ATOM 856 C CA . ILE B 1 19 ? -2.543 -16.094 -4.566 1 98.5 19 ILE B CA 1
ATOM 857 C C . ILE B 1 19 ? -3.025 -15.602 -3.199 1 98.5 19 ILE B C 1
ATOM 859 O O . ILE B 1 19 ? -3.215 -14.406 -2.992 1 98.5 19 ILE B O 1
ATOM 863 N N . GLU B 1 20 ? -3.111 -16.469 -2.283 1 98.38 20 GLU B N 1
ATOM 864 C CA . GLU B 1 20 ? -3.604 -16.125 -0.954 1 98.38 20 GLU B CA 1
ATOM 865 C C . GLU B 1 20 ? -2.629 -15.195 -0.227 1 98.38 20 GLU B C 1
ATOM 867 O O . GLU B 1 20 ? -3.045 -14.281 0.486 1 98.38 20 GLU B O 1
ATOM 872 N N . ARG B 1 21 ? -1.355 -15.406 -0.396 1 98.75 21 ARG B N 1
ATOM 873 C CA . ARG B 1 21 ? -0.347 -14.547 0.221 1 98.75 21 ARG B CA 1
ATOM 874 C C . ARG B 1 21 ? -0.4 -13.141 -0.354 1 98.75 21 ARG B C 1
ATOM 876 O O . ARG B 1 21 ? -0.374 -12.156 0.392 1 98.75 21 ARG B O 1
ATOM 883 N N . VAL B 1 22 ? -0.561 -13.039 -1.623 1 98.81 22 VAL B N 1
ATOM 884 C CA . VAL B 1 22 ? -0.596 -11.742 -2.281 1 98.81 22 VAL B CA 1
ATOM 885 C C . VAL B 1 22 ? -1.883 -11.008 -1.908 1 98.81 22 VAL B C 1
ATOM 887 O O . VAL B 1 22 ? -1.867 -9.797 -1.658 1 98.81 22 VAL B O 1
ATOM 890 N N . GLU B 1 23 ? -2.924 -11.789 -1.834 1 98.62 23 GLU B N 1
ATOM 891 C CA . GLU B 1 23 ? -4.191 -11.18 -1.437 1 98.62 23 GLU B CA 1
ATOM 892 C C . GLU B 1 23 ? -4.113 -10.609 -0.025 1 98.62 23 GLU B C 1
ATOM 894 O O . GLU B 1 23 ? -4.648 -9.531 0.246 1 98.62 23 GLU B O 1
ATOM 899 N N . ARG B 1 24 ? -3.461 -11.367 0.819 1 98.69 24 ARG B N 1
ATOM 900 C CA . ARG B 1 24 ? -3.293 -10.891 2.189 1 98.69 24 ARG B CA 1
ATOM 901 C C . ARG B 1 24 ? -2.488 -9.594 2.223 1 98.69 24 ARG B C 1
ATOM 903 O O . ARG B 1 24 ? -2.84 -8.656 2.945 1 98.69 24 ARG B O 1
ATOM 910 N N . ILE B 1 25 ? -1.477 -9.547 1.485 1 98.81 25 ILE B N 1
ATOM 911 C CA . ILE B 1 25 ? -0.64 -8.352 1.406 1 98.81 25 ILE B CA 1
ATOM 912 C C . ILE B 1 25 ? -1.458 -7.184 0.861 1 98.81 25 ILE B C 1
ATOM 914 O O . ILE B 1 25 ? -1.413 -6.078 1.406 1 98.81 25 ILE B O 1
ATOM 918 N N . GLU B 1 26 ? -2.219 -7.438 -0.185 1 98.5 26 GLU B N 1
ATOM 919 C CA . GLU B 1 26 ? -3.016 -6.379 -0.8 1 98.5 26 GLU B CA 1
ATOM 920 C C . GLU B 1 26 ? -4.082 -5.863 0.16 1 98.5 26 GLU B C 1
ATOM 922 O O . GLU B 1 26 ? -4.383 -4.668 0.179 1 98.5 26 GLU B O 1
ATOM 927 N N . GLU B 1 27 ? -4.605 -6.793 0.938 1 98.25 27 GLU B N 1
ATOM 928 C CA . GLU B 1 27 ? -5.566 -6.375 1.954 1 98.25 27 GLU B CA 1
ATOM 929 C C . GLU B 1 27 ? -4.902 -5.488 3.008 1 98.25 27 GLU B C 1
ATOM 931 O O . GLU B 1 27 ? -5.473 -4.477 3.422 1 98.25 27 GLU B O 1
ATOM 936 N N . GLU B 1 28 ? -3.707 -5.895 3.408 1 98.75 28 GLU B N 1
ATOM 937 C CA . GLU B 1 28 ? -2.971 -5.086 4.375 1 98.75 28 GLU B CA 1
ATOM 938 C C . GLU B 1 28 ? -2.652 -3.703 3.814 1 98.75 28 GLU B C 1
ATOM 940 O O . GLU B 1 28 ? -2.797 -2.697 4.512 1 98.75 28 GLU B O 1
ATOM 945 N N . ILE B 1 29 ? -2.328 -3.666 2.607 1 98.81 29 ILE B N 1
ATOM 946 C CA . ILE B 1 29 ? -2.02 -2.395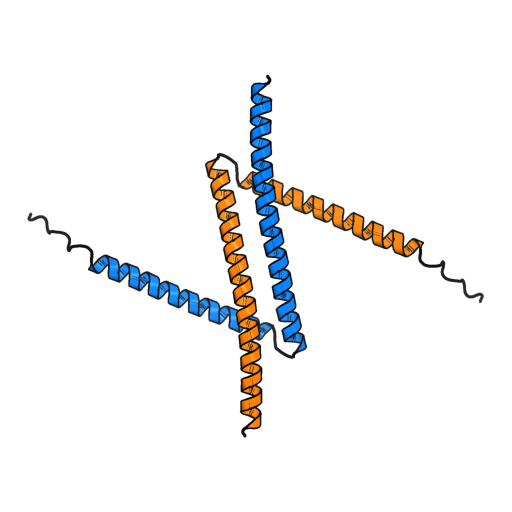 1.959 1 98.81 29 ILE B CA 1
ATOM 947 C C . ILE B 1 29 ? -3.273 -1.526 1.901 1 98.81 29 ILE B C 1
ATOM 949 O O . ILE B 1 29 ? -3.223 -0.332 2.203 1 98.81 29 ILE B O 1
ATOM 953 N N . LYS B 1 30 ? -4.352 -2.1 1.536 1 98.31 30 LYS B N 1
ATOM 954 C CA . LYS B 1 30 ? -5.621 -1.375 1.479 1 98.31 30 LYS B CA 1
ATOM 955 C C . LYS B 1 30 ? -5.965 -0.764 2.832 1 98.31 30 LYS B C 1
ATOM 957 O O . LYS B 1 30 ? -6.387 0.392 2.908 1 98.31 30 LYS B O 1
ATOM 962 N N . ASP B 1 31 ? -5.789 -1.583 3.906 1 98.69 31 ASP B N 1
ATOM 963 C CA . ASP B 1 31 ? -6.09 -1.11 5.254 1 98.69 31 ASP B CA 1
ATOM 964 C C . ASP B 1 31 ? -5.184 0.059 5.641 1 98.69 31 ASP B C 1
ATOM 966 O O . ASP B 1 31 ? -5.637 1.015 6.273 1 98.69 31 ASP B O 1
ATOM 970 N N . LEU B 1 32 ? -3.959 0.026 5.168 1 98.88 32 LEU B N 1
ATOM 971 C CA . LEU B 1 32 ? -3.016 1.105 5.445 1 98.88 32 LEU B CA 1
ATOM 972 C C . LEU B 1 32 ? -3.387 2.363 4.664 1 98.88 32 LEU B C 1
ATOM 974 O O . LEU B 1 32 ? -3.283 3.475 5.188 1 98.88 32 LEU B O 1
ATOM 978 N N . MET B 1 33 ? -3.84 2.18 3.469 1 98.69 33 MET B N 1
ATOM 979 C CA . MET B 1 33 ? -4.27 3.316 2.66 1 98.69 33 MET B CA 1
ATOM 980 C C . MET B 1 33 ? -5.492 3.99 3.275 1 98.69 33 MET B C 1
ATOM 982 O O . MET B 1 33 ? -5.598 5.219 3.27 1 98.69 33 MET B O 1
ATOM 986 N N . GLU B 1 34 ? -6.359 3.145 3.783 1 98.62 34 GLU B N 1
ATOM 987 C CA . GLU B 1 34 ? -7.531 3.699 4.449 1 98.62 34 GLU B CA 1
ATOM 988 C C . GLU B 1 34 ? -7.141 4.457 5.715 1 98.62 34 GLU B C 1
ATOM 990 O O . GLU B 1 34 ? -7.668 5.539 5.984 1 98.62 34 GLU B O 1
ATOM 995 N N . THR B 1 35 ? -6.211 3.906 6.453 1 98.88 35 THR B N 1
ATOM 996 C CA . THR B 1 35 ? -5.699 4.578 7.641 1 98.88 35 THR B CA 1
ATOM 997 C C . THR B 1 35 ? -5.055 5.91 7.273 1 98.88 35 THR B C 1
ATOM 999 O O . THR B 1 35 ? -5.277 6.922 7.945 1 98.88 35 THR B O 1
ATOM 1002 N N . LYS B 1 36 ? -4.336 5.984 6.164 1 98.88 36 LYS B N 1
ATOM 1003 C CA . LYS B 1 36 ? -3.701 7.203 5.672 1 98.88 36 LYS B CA 1
ATOM 1004 C C . LYS B 1 36 ? -4.742 8.266 5.332 1 98.88 36 LYS B C 1
ATOM 1006 O O . LYS B 1 36 ? -4.59 9.43 5.703 1 98.88 36 LYS B O 1
ATOM 1011 N N . LYS B 1 37 ? -5.793 7.844 4.699 1 98.75 37 LYS B N 1
ATOM 1012 C CA . LYS B 1 37 ? -6.887 8.75 4.359 1 98.75 37 LYS B CA 1
ATOM 1013 C C . LYS B 1 37 ? -7.52 9.344 5.609 1 98.75 37 LYS B C 1
ATOM 1015 O O . LYS B 1 37 ? -7.844 10.531 5.645 1 98.75 37 LYS B O 1
ATOM 1020 N N . GLU B 1 38 ? -7.672 8.5 6.625 1 98.81 38 GLU B N 1
ATOM 1021 C CA . GLU B 1 38 ? -8.281 8.961 7.875 1 98.81 38 GLU B CA 1
ATOM 1022 C C . GLU B 1 38 ? -7.391 9.984 8.578 1 98.81 38 GLU B C 1
ATOM 1024 O O . GLU B 1 38 ? -7.891 10.93 9.188 1 98.81 38 GLU B O 1
ATOM 1029 N N . ILE B 1 39 ? -6.145 9.828 8.461 1 98.81 39 ILE B N 1
ATOM 1030 C CA . ILE B 1 39 ? -5.199 10.766 9.062 1 98.81 39 ILE B CA 1
ATOM 1031 C C . ILE B 1 39 ? -5.34 12.133 8.398 1 98.81 39 ILE B C 1
ATOM 1033 O O . ILE B 1 39 ? -5.387 13.156 9.078 1 98.81 39 ILE B O 1
ATOM 1037 N N . PHE B 1 40 ? -5.543 12.156 7.094 1 98.5 40 PHE B N 1
ATOM 1038 C CA . PHE B 1 40 ? -5.707 13.422 6.375 1 98.5 40 PHE B CA 1
ATOM 1039 C C . PHE B 1 40 ? -7.07 14.039 6.672 1 98.5 40 PHE B C 1
ATOM 1041 O O . PHE B 1 40 ? -7.195 15.258 6.766 1 98.5 40 PHE B O 1
ATOM 1048 N N . ALA B 1 41 ? -8.055 13.156 6.898 1 98.62 41 ALA B N 1
ATOM 1049 C CA . ALA B 1 41 ? -9.383 13.656 7.25 1 98.62 41 ALA B CA 1
ATOM 1050 C C . ALA B 1 41 ? -9.367 14.328 8.617 1 98.62 41 ALA B C 1
ATOM 1052 O O . ALA B 1 41 ? -9.984 15.383 8.805 1 98.62 41 ALA B O 1
ATOM 1053 N N . GLU B 1 42 ? -8.602 13.711 9.539 1 98.12 42 GLU B N 1
ATOM 1054 C CA . GLU B 1 42 ? -8.445 14.312 10.859 1 98.12 42 GLU B CA 1
ATOM 1055 C C . GLU B 1 42 ? -7.73 15.656 10.773 1 98.12 42 GLU B C 1
ATOM 1057 O O . GLU B 1 42 ? -8.148 16.625 11.406 1 98.12 42 GLU B O 1
ATOM 1062 N N . ALA B 1 43 ? -6.73 15.742 10.008 1 97.69 43 ALA B N 1
ATOM 1063 C CA . ALA B 1 43 ? -5.984 16.984 9.812 1 97.69 43 ALA B CA 1
ATOM 1064 C C . ALA B 1 43 ? -6.879 18.078 9.234 1 97.69 43 ALA B C 1
ATOM 1066 O O . ALA B 1 43 ? -6.848 19.219 9.695 1 97.69 43 ALA B O 1
ATOM 1067 N N . LYS B 1 44 ? -7.641 17.688 8.242 1 97.94 44 LYS B N 1
ATOM 1068 C CA . LYS B 1 44 ? -8.602 18.625 7.664 1 97.94 44 LYS B CA 1
ATOM 1069 C C . LYS B 1 44 ? -9.586 19.125 8.711 1 97.94 44 LYS B C 1
ATOM 1071 O O . LYS B 1 44 ? -9.914 20.312 8.75 1 97.94 44 LYS B O 1
ATOM 1076 N N . GLY B 1 45 ? -10.008 18.25 9.523 1 97.25 45 GLY B N 1
ATOM 1077 C CA . GLY B 1 45 ? -10.922 18.609 10.594 1 97.25 45 GLY B CA 1
ATOM 1078 C C . GLY B 1 45 ? -10.328 19.578 11.586 1 97.25 45 GLY B C 1
ATOM 1079 O O . GLY B 1 45 ? -11.055 20.359 12.219 1 97.25 45 GLY B O 1
ATOM 1080 N N . GLU B 1 46 ? -9.031 19.625 11.656 1 96 46 GLU B N 1
ATOM 1081 C CA . GLU B 1 46 ? -8.328 20.531 12.562 1 96 46 GLU B CA 1
ATOM 1082 C C . GLU B 1 46 ? -7.988 21.859 11.867 1 96 46 GLU B C 1
ATOM 1084 O O . GLU B 1 46 ? -7.34 22.719 12.453 1 96 46 GLU B O 1
ATOM 1089 N N . GLY B 1 47 ? -8.375 21.969 10.555 1 95.38 47 GLY B N 1
ATOM 1090 C CA . GLY B 1 47 ? -8.164 23.203 9.82 1 95.38 47 GLY B CA 1
ATOM 1091 C C . GLY B 1 47 ? -6.871 23.203 9.016 1 95.38 47 GLY B C 1
ATOM 1092 O O . GLY B 1 47 ? -6.453 24.25 8.516 1 95.38 47 GLY B O 1
ATOM 1093 N N . LEU B 1 48 ? -6.242 22.062 8.922 1 95.94 48 LEU B N 1
ATOM 1094 C CA . LEU B 1 48 ? -5.012 21.984 8.148 1 95.94 48 LEU B CA 1
ATOM 1095 C C . LEU B 1 48 ? -5.316 21.688 6.68 1 95.94 48 LEU B C 1
ATOM 1097 O O . LEU B 1 48 ? -6.254 20.953 6.367 1 95.94 48 LEU B O 1
ATOM 1101 N N . ASP B 1 49 ? -4.531 22.297 5.828 1 97.06 49 ASP B N 1
ATOM 1102 C CA . ASP B 1 49 ? -4.68 22.109 4.387 1 97.06 49 ASP B CA 1
ATOM 1103 C C . ASP B 1 49 ? -4 20.812 3.936 1 97.06 49 ASP B C 1
ATOM 1105 O O . ASP B 1 49 ? -2.773 20.703 3.969 1 97.06 49 ASP B O 1
ATOM 1109 N N . VAL B 1 50 ? -4.789 19.922 3.51 1 98.19 50 VAL B N 1
ATOM 1110 C CA . VAL B 1 50 ? -4.316 18.594 3.125 1 98.19 50 VAL B CA 1
ATOM 1111 C C . VAL B 1 50 ? -3.389 18.703 1.919 1 98.19 50 VAL B C 1
ATOM 1113 O O . VAL B 1 50 ? -2.393 17.984 1.826 1 98.19 50 VAL B O 1
ATOM 1116 N N . LYS B 1 51 ? -3.664 19.594 1.029 1 98.19 51 LYS B N 1
ATOM 1117 C CA . LYS B 1 51 ? -2.812 19.766 -0.143 1 98.19 51 LYS B CA 1
ATOM 1118 C C . LYS B 1 51 ? -1.405 20.203 0.261 1 98.19 51 LYS B C 1
ATOM 1120 O O . LYS B 1 51 ? -0.418 19.719 -0.301 1 98.19 51 LYS B O 1
ATOM 1125 N N . VAL B 1 52 ? -1.359 21.031 1.184 1 97.69 52 VAL B N 1
ATOM 1126 C CA . VAL B 1 52 ? -0.073 21.531 1.671 1 97.69 52 VAL B CA 1
ATOM 1127 C C . VAL B 1 52 ? 0.675 20.391 2.373 1 97.69 52 VAL B C 1
ATOM 1129 O O . VAL B 1 52 ? 1.881 20.219 2.178 1 97.69 52 VAL B O 1
ATOM 1132 N N . LEU B 1 53 ? -0.048 19.641 3.152 1 98.12 53 LEU B N 1
ATOM 1133 C CA . LEU B 1 53 ? 0.565 18.516 3.84 1 98.12 53 LEU B CA 1
ATOM 1134 C C . LEU B 1 53 ? 1.174 17.531 2.84 1 98.12 53 LEU B C 1
ATOM 1136 O O . LEU B 1 53 ? 2.295 17.062 3.035 1 98.12 53 LEU B O 1
ATOM 1140 N N . LYS B 1 54 ? 0.472 17.25 1.804 1 98.31 54 LYS B N 1
ATOM 1141 C CA . LYS B 1 54 ? 0.955 16.328 0.777 1 98.31 54 LYS B CA 1
ATOM 1142 C C . LYS B 1 54 ? 2.188 16.891 0.073 1 98.31 54 LYS B C 1
ATOM 1144 O O . LYS B 1 54 ? 3.104 16.141 -0.274 1 98.31 54 LYS B O 1
ATOM 1149 N N . GLU B 1 55 ? 2.207 18.203 -0.111 1 98.19 55 GLU B N 1
ATOM 1150 C CA . GLU B 1 55 ? 3.379 18.828 -0.722 1 98.19 55 GLU B CA 1
ATOM 1151 C C . GLU B 1 55 ? 4.602 18.703 0.187 1 98.19 55 GLU B C 1
ATOM 1153 O O . GLU B 1 55 ? 5.707 18.438 -0.285 1 98.19 55 GLU B O 1
ATOM 1158 N N . ILE B 1 56 ? 4.359 18.844 1.438 1 97.94 56 ILE B N 1
ATOM 1159 C CA . ILE B 1 56 ? 5.441 18.688 2.402 1 97.94 56 ILE B CA 1
ATOM 1160 C C . ILE B 1 56 ? 5.977 17.266 2.346 1 97.94 56 ILE B C 1
ATOM 1162 O O . ILE B 1 56 ? 7.191 17.047 2.334 1 97.94 56 ILE B O 1
ATOM 1166 N N . LEU B 1 57 ? 5.07 16.344 2.295 1 98.19 57 LEU B N 1
ATOM 1167 C CA . LEU B 1 57 ? 5.457 14.938 2.195 1 98.19 57 LEU B CA 1
ATOM 1168 C C . LEU B 1 57 ? 6.309 14.688 0.956 1 98.19 57 LEU B C 1
ATOM 1170 O O . LEU B 1 57 ? 7.332 14.008 1.026 1 98.19 57 LEU B O 1
ATOM 1174 N N . LYS B 1 58 ? 5.914 15.219 -0.095 1 97.88 58 LYS B N 1
ATOM 1175 C CA . LYS B 1 58 ? 6.609 15.062 -1.368 1 97.88 58 LYS B CA 1
ATOM 1176 C C . LYS B 1 58 ? 8.016 15.648 -1.298 1 97.88 58 LYS B C 1
ATOM 1178 O O . LYS B 1 58 ? 8.977 15.023 -1.751 1 97.88 58 LYS B O 1
ATOM 1183 N N . LEU B 1 59 ? 8.148 16.812 -0.728 1 97.62 59 LEU B N 1
ATOM 1184 C CA . LEU B 1 59 ? 9.445 17.469 -0.6 1 97.62 59 LEU B CA 1
ATOM 1185 C C . LEU B 1 59 ? 10.383 16.672 0.297 1 97.62 59 LEU B C 1
ATOM 1187 O O . LEU B 1 59 ? 11.562 16.516 -0.017 1 97.62 59 LEU B O 1
ATOM 1191 N N . ARG B 1 60 ? 9.797 16.203 1.351 1 97.5 60 ARG B N 1
ATOM 1192 C CA . ARG B 1 60 ? 10.609 15.414 2.266 1 97.5 60 ARG B CA 1
ATOM 1193 C C . ARG B 1 60 ? 11.094 14.133 1.597 1 97.5 60 ARG B C 1
ATOM 1195 O O . ARG B 1 60 ? 12.227 13.703 1.817 1 97.5 60 ARG B O 1
ATOM 1202 N N . LYS B 1 61 ? 10.281 13.531 0.834 1 96.81 61 LYS B N 1
ATOM 1203 C CA . LYS B 1 61 ? 10.664 12.328 0.097 1 96.81 61 LYS B CA 1
ATOM 1204 C C . LYS B 1 61 ? 11.781 12.625 -0.896 1 96.81 61 LYS B C 1
ATOM 1206 O O . LYS B 1 61 ? 12.742 11.859 -1.006 1 96.81 61 LYS B O 1
ATOM 1211 N N . GLN B 1 62 ? 11.711 13.719 -1.593 1 96.75 62 GLN B N 1
ATOM 1212 C CA . GLN B 1 62 ? 12.719 14.125 -2.561 1 96.75 62 GLN B CA 1
ATOM 1213 C C . GLN B 1 62 ? 14.062 14.375 -1.879 1 96.75 62 GLN B C 1
ATOM 1215 O O . GLN B 1 62 ? 15.109 13.969 -2.391 1 96.75 62 GLN B O 1
ATOM 1220 N N . ASP B 1 63 ? 13.992 14.977 -0.742 1 96.06 63 ASP B N 1
ATOM 1221 C CA . ASP B 1 63 ? 15.211 15.25 0.02 1 96.06 63 ASP B CA 1
ATOM 1222 C C . ASP B 1 63 ? 15.883 13.953 0.467 1 96.06 63 ASP B C 1
ATOM 1224 O O . ASP B 1 63 ? 17.109 13.828 0.401 1 96.06 63 ASP B O 1
ATOM 1228 N N . LYS B 1 64 ? 15.07 13.102 0.889 1 94.38 64 LYS B N 1
ATOM 1229 C CA . LYS B 1 64 ? 15.602 11.812 1.314 1 94.38 64 LYS B CA 1
ATOM 1230 C C . LYS B 1 64 ? 16.219 11.055 0.141 1 94.38 64 LYS B C 1
ATOM 1232 O O . LYS B 1 64 ? 17.297 10.469 0.27 1 94.38 64 LYS B O 1
ATOM 1237 N N . ASP B 1 65 ? 15.625 11.141 -1.021 1 94 65 ASP B N 1
ATOM 1238 C CA . ASP B 1 65 ? 16.125 10.461 -2.207 1 94 65 ASP B CA 1
ATOM 1239 C C . ASP B 1 65 ? 17.453 11.055 -2.658 1 94 65 ASP B C 1
ATOM 1241 O O . ASP B 1 65 ? 18.375 10.328 -3.045 1 94 65 ASP B O 1
ATOM 1245 N N . GLU B 1 66 ? 17.531 12.266 -2.639 1 96 66 GLU B N 1
ATOM 1246 C CA . GLU B 1 66 ? 18.75 12.945 -3.023 1 96 66 GLU B CA 1
ATOM 1247 C C . GLU B 1 66 ? 19.891 12.617 -2.062 1 96 66 GLU B C 1
ATOM 1249 O O . GLU B 1 66 ? 21.031 12.367 -2.49 1 96 66 GLU B O 1
ATOM 1254 N N . ARG B 1 67 ? 19.578 12.562 -0.796 1 95.19 67 ARG B N 1
ATOM 1255 C CA . ARG B 1 67 ? 20.578 12.211 0.213 1 95.19 67 ARG B CA 1
ATOM 1256 C C . ARG B 1 67 ? 21.047 10.773 0.033 1 95.19 67 ARG B C 1
ATOM 1258 O O . ARG B 1 67 ? 22.25 10.508 0.095 1 95.19 67 ARG B O 1
ATOM 1265 N N . ASP B 1 68 ? 20.078 10.008 -0.185 1 94.88 68 ASP B N 1
ATOM 1266 C CA . ASP B 1 68 ? 20.406 8.602 -0.399 1 94.88 68 ASP B CA 1
ATOM 1267 C C . ASP B 1 68 ? 21.297 8.438 -1.634 1 94.88 68 ASP B C 1
ATOM 1269 O O . ASP B 1 68 ? 22.234 7.641 -1.626 1 94.88 68 ASP B O 1
ATOM 1273 N N . GLU B 1 69 ? 21.047 9.125 -2.727 1 96.81 69 GLU B N 1
ATOM 1274 C CA . GLU B 1 69 ? 21.844 9.078 -3.941 1 96.81 69 GLU B CA 1
ATOM 1275 C C . GLU B 1 69 ? 23.266 9.562 -3.678 1 96.81 69 GLU B C 1
ATOM 1277 O O . GLU B 1 69 ? 24.234 8.945 -4.121 1 96.81 69 GLU B O 1
ATOM 1282 N N . GLN B 1 70 ? 23.453 10.562 -2.971 1 95.81 70 GLN B N 1
ATOM 1283 C CA . GLN B 1 70 ? 24.766 11.117 -2.654 1 95.81 70 GLN B CA 1
ATOM 1284 C C . GLN B 1 70 ? 25.578 10.148 -1.798 1 95.81 70 GLN B C 1
ATOM 1286 O O . GLN B 1 70 ? 26.766 9.938 -2.049 1 95.81 70 GLN B O 1
ATOM 1291 N N . GLU B 1 71 ? 24.844 9.555 -0.808 1 95.81 71 GLU B N 1
ATOM 1292 C CA . GLU B 1 71 ? 25.516 8.578 0.047 1 95.81 71 GLU B CA 1
ATOM 1293 C C . GLU B 1 71 ? 25.953 7.352 -0.753 1 95.81 71 GLU B C 1
ATOM 1295 O O . GLU B 1 71 ? 27.047 6.832 -0.546 1 95.81 71 GLU B O 1
ATOM 1300 N N . SER B 1 72 ? 25.094 6.945 -1.637 1 96.31 72 SER B N 1
ATOM 1301 C CA . SER B 1 72 ? 25.422 5.809 -2.484 1 96.31 72 SER B CA 1
ATOM 1302 C C . SER B 1 72 ? 26.609 6.117 -3.383 1 96.31 72 SER B C 1
ATOM 1304 O O . SER B 1 72 ? 27.5 5.281 -3.561 1 96.31 72 SER B O 1
ATOM 1306 N N . LEU B 1 73 ? 26.625 7.328 -4.016 1 95.12 73 LEU B N 1
ATOM 1307 C CA . LEU B 1 73 ? 27.734 7.754 -4.852 1 95.12 73 LEU B CA 1
ATOM 1308 C C . LEU B 1 73 ? 29.031 7.848 -4.039 1 95.12 73 LEU B C 1
ATOM 1310 O O . LEU B 1 73 ? 30.094 7.43 -4.5 1 95.12 73 LEU B O 1
ATOM 1314 N N . LEU B 1 74 ? 28.906 8.406 -2.816 1 94.62 74 LEU B N 1
ATOM 1315 C CA . LEU B 1 74 ? 30.062 8.508 -1.921 1 94.62 74 LEU B CA 1
ATOM 1316 C C . LEU B 1 74 ? 30.625 7.129 -1.616 1 94.62 74 LEU B C 1
ATOM 1318 O O . LEU B 1 74 ? 31.844 6.938 -1.646 1 94.62 74 LEU B O 1
ATOM 1322 N N . GLU B 1 75 ? 29.719 6.184 -1.379 1 93 75 GLU B N 1
ATOM 1323 C CA . GLU B 1 75 ? 30.141 4.812 -1.109 1 93 75 GLU B CA 1
ATOM 1324 C C . GLU B 1 75 ? 30.859 4.211 -2.309 1 93 75 GLU B C 1
ATOM 1326 O O . GLU B 1 75 ? 31.891 3.553 -2.15 1 93 75 GLU B O 1
ATOM 1331 N N . VAL B 1 76 ? 30.375 4.402 -3.525 1 93.06 76 VAL B N 1
ATOM 1332 C CA . VAL B 1 76 ? 30.984 3.922 -4.758 1 93.06 76 VAL B CA 1
ATOM 1333 C C . VAL B 1 76 ? 32.375 4.516 -4.906 1 93.06 76 VAL B C 1
ATOM 1335 O O . VAL B 1 76 ? 33.344 3.797 -5.207 1 93.06 76 VAL B O 1
ATOM 1338 N N . TYR B 1 77 ? 32.562 5.801 -4.789 1 94 77 TYR B N 1
ATOM 1339 C CA . TYR B 1 77 ? 33.844 6.488 -4.926 1 94 77 TYR B CA 1
ATOM 1340 C C . TYR B 1 77 ? 34.844 6.004 -3.881 1 94 77 TYR B C 1
ATOM 1342 O O . TYR B 1 77 ? 36 5.777 -4.188 1 94 77 TYR B O 1
ATOM 1350 N N . LEU B 1 78 ? 34.375 5.723 -2.564 1 90.31 78 LEU B N 1
ATOM 1351 C CA . LEU B 1 78 ? 35.219 5.227 -1.49 1 90.31 78 LEU B CA 1
ATOM 1352 C C . LEU B 1 78 ? 35.719 3.814 -1.795 1 90.31 78 LEU B C 1
ATOM 1354 O O . LEU B 1 78 ? 36.875 3.496 -1.569 1 90.31 78 LEU B O 1
ATOM 1358 N N . ARG B 1 79 ? 34.875 2.953 -2.34 1 91.44 79 ARG B N 1
ATOM 1359 C CA . ARG B 1 79 ? 35.25 1.594 -2.723 1 91.44 79 ARG B CA 1
ATOM 1360 C C . ARG B 1 79 ? 36.25 1.6 -3.854 1 91.44 79 ARG B C 1
ATOM 1362 O O . ARG B 1 79 ? 37.188 0.779 -3.869 1 91.44 79 ARG B O 1
ATOM 1369 N N . ALA B 1 80 ? 36.094 2.502 -4.844 1 90 80 ALA B N 1
ATOM 1370 C CA . ALA B 1 80 ? 37 2.629 -5.984 1 90 80 ALA B CA 1
ATOM 1371 C C . ALA B 1 80 ? 38.375 3.109 -5.539 1 90 80 ALA B C 1
ATOM 1373 O O . ALA B 1 80 ? 39.406 2.713 -6.109 1 90 80 ALA B O 1
ATOM 1374 N N . MET B 1 81 ? 38.531 3.879 -4.586 1 88.94 81 MET B N 1
ATOM 1375 C CA . MET B 1 81 ? 39.812 4.422 -4.102 1 88.94 81 MET B CA 1
ATOM 1376 C C . MET B 1 81 ? 40.594 3.363 -3.33 1 88.94 81 MET B C 1
ATOM 1378 O O . MET B 1 81 ? 41.812 3.365 -3.344 1 88.94 81 MET B O 1
ATOM 1382 N N . ASP B 1 82 ? 39.906 2.35 -2.605 1 81.31 82 ASP B N 1
ATOM 1383 C CA . ASP B 1 82 ? 40.562 1.291 -1.839 1 81.31 82 ASP B CA 1
ATOM 1384 C C . ASP B 1 82 ? 40.969 0.125 -2.74 1 81.31 82 ASP B C 1
ATOM 1386 O O . ASP B 1 82 ? 41.625 -0.82 -2.291 1 81.31 82 ASP B O 1
ATOM 1390 N N . ALA B 1 83 ? 40.438 0.079 -3.945 1 73.31 83 ALA B N 1
ATOM 1391 C CA . ALA B 1 83 ? 40.875 -0.943 -4.898 1 73.31 83 ALA B CA 1
ATOM 1392 C C . ALA B 1 83 ? 42.312 -0.722 -5.328 1 73.31 83 ALA B C 1
ATOM 1394 O O . ALA B 1 83 ? 42.75 0.416 -5.543 1 73.31 83 ALA B O 1
ATOM 1395 N N . PRO B 1 84 ? 43.219 -1.783 -5.059 1 67.5 84 PRO B N 1
ATOM 1396 C CA . PRO B 1 84 ? 44.625 -1.647 -5.422 1 67.5 84 PRO B CA 1
ATOM 1397 C C . PRO B 1 84 ? 44.844 -1.108 -6.836 1 67.5 84 PRO B C 1
ATOM 1399 O O . PRO B 1 84 ? 44 -1.346 -7.715 1 67.5 84 PRO B O 1
ATOM 1402 N N . ALA B 1 85 ? 45.656 -0.036 -6.879 1 63.5 85 ALA B N 1
ATOM 1403 C CA . ALA B 1 85 ? 46.062 0.493 -8.18 1 63.5 85 ALA B CA 1
ATOM 1404 C C . ALA B 1 85 ? 46.344 -0.636 -9.156 1 63.5 85 ALA B C 1
ATOM 1406 O O . ALA B 1 85 ? 46.938 -1.661 -8.773 1 63.5 85 ALA B O 1
ATOM 1407 N N . PRO B 1 86 ? 45.594 -0.838 -10.219 1 59.16 86 PRO B N 1
ATOM 1408 C CA . PRO B 1 86 ? 46.031 -1.881 -11.148 1 59.16 86 PRO B CA 1
ATOM 1409 C C . PRO B 1 86 ? 47.531 -1.939 -11.32 1 59.16 86 PRO B C 1
ATOM 1411 O O . PRO B 1 86 ? 48.188 -0.898 -11.422 1 59.16 86 PRO B O 1
ATOM 1414 N N . VAL B 1 87 ? 48.25 -3.039 -10.945 1 55.25 87 VAL B N 1
ATOM 1415 C CA . VAL B 1 87 ? 49.625 -3.275 -11.312 1 55.25 87 VAL B CA 1
ATOM 1416 C C . VAL B 1 87 ? 49.812 -3.09 -12.82 1 55.25 87 VAL B C 1
ATOM 1418 O O . VAL B 1 87 ? 49.062 -3.666 -13.617 1 55.25 87 VAL B O 1
ATOM 1421 N N . ALA B 1 88 ? 50.5 -2.107 -13.219 1 57.31 88 ALA B N 1
ATOM 1422 C CA . ALA B 1 88 ? 50.906 -1.924 -14.602 1 57.31 88 ALA B CA 1
ATOM 1423 C C . ALA B 1 88 ? 51.531 -3.195 -15.164 1 57.31 88 ALA B C 1
ATOM 1425 O O . ALA B 1 88 ? 52.469 -3.734 -14.57 1 57.31 88 ALA B O 1
ATOM 1426 N N . GLN B 1 89 ? 51.031 -4.164 -15.703 1 44.38 89 GLN B N 1
ATOM 1427 C CA . GLN B 1 89 ? 51.844 -5.082 -16.469 1 44.38 89 GLN B CA 1
ATOM 1428 C C . GLN B 1 89 ? 52.844 -4.328 -17.359 1 44.38 89 GLN B C 1
ATOM 1430 O O . GLN B 1 89 ? 52.438 -3.406 -18.078 1 44.38 89 GLN B O 1
ATOM 1435 N N . ALA B 1 90 ? 54.219 -4.406 -17.094 1 50.28 90 ALA B N 1
ATOM 1436 C CA . ALA B 1 90 ? 55.219 -4.047 -18.109 1 50.28 90 ALA B CA 1
ATOM 1437 C C . ALA B 1 90 ? 54.844 -4.625 -19.469 1 50.28 90 ALA B C 1
ATOM 1439 O O . ALA B 1 90 ? 54.438 -5.785 -19.562 1 50.28 90 ALA B O 1
ATOM 1440 N N . ALA B 1 91 ? 55.031 -3.818 -20.516 1 36.53 91 ALA B N 1
ATOM 1441 C CA . ALA B 1 91 ? 55.125 -4.457 -21.812 1 36.53 91 ALA B CA 1
ATOM 1442 C C . ALA B 1 91 ? 56.281 -5.465 -21.859 1 36.53 91 ALA B C 1
ATOM 1444 O O . ALA B 1 91 ? 57.281 -5.285 -21.188 1 36.53 91 ALA B O 1
#

Secondary structure (DSSP, 8-state):
--HHHHHHHHHHHHHHHHHHHHHHHHHHHHHHHHHHHHHHHHHHHTT--HHHHHHHHHHHHHHHHHHHHHHHHHHHHHHHHHS--------/--HHHHHHHHHHHHHHHHHHHHHHHHHHHHHHHHHHHHHHHHHHHTT--HHHHHHHHHHHHHHHHHHHHHHHHHHHHHHHHHS--------

pLDDT: mean 88.66, std 16.05, range [36.53, 98.88]

Sequence (182 aa):
MTDTTDTVGVAGERIRSIIERVERIEEEIKDLMETKKEIFAEAKGEGLDVKVLKEILKLRKQDKDERDEQESLLEVYLRAMDAPAPVAQAAMTDTTDTVGVAGERIRSIIERVERIEEEIKDLMETKKEIFAEAKGEGLDVKVLKEILKLRKQDKDERDEQESLLEVYLRAMDAPAPVAQAA

Foldseek 3Di:
DVVVVVVVVVVVVVVVVVVVVVVVVVVVVVVVVVVVVVVLVVCVVVVDDSVVVVVVVVVVVVVVVVVVVVVVVVVVVVVVVPPPDPDPPDD/DVVVVVVVVVVVVVVVVVVVVVVVVVVVVVVVVVVVVVVLVVCVVVVHDSVVVVVVVVVVVVVVVVVVVVVVVVVVVVVVVPPPDPDPPDD

Radius of gyration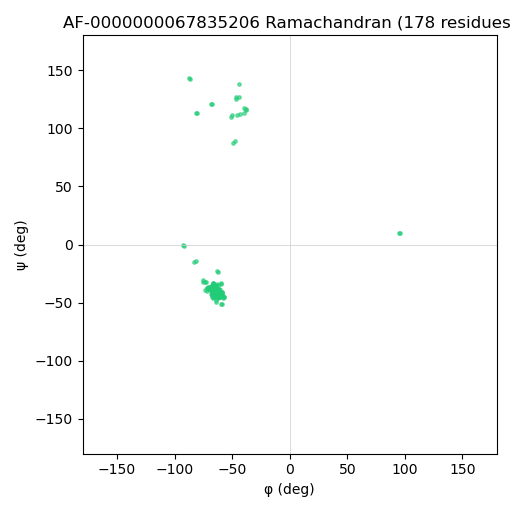: 27.97 Å; Cα contacts (8 Å, |Δi|>4): 42; chains: 2; bounding box: 113×80×44 Å

Organism: Methylorubrum extorquens (strain ATCC 14718 / DSM 1338 / JCM 2805 / NCIMB 9133 / AM1) (NCBI:txid272630)

InterPro domains:
  IPR046367 GapR-like, DNA-binding domain [PF10073] (12-82)